Protein AF-B8A0R4-F1 (afdb_monomer_lite)

pLDDT: mean 91.67, std 6.96, range [47.5, 98.44]

Secondary structure (DSSP, 8-state):
---SPP---SPPTT-TT--------HHHHHHHHHTTTTSHHHHHHHHHHHHHHHHHHHHT-HHHHHHTT----HHHHHHHHHHHHHHHHHHHHTTHHHHHHHHHHHHHHHHHHHHHHHHHTT--SSHHHHHHHHHHHHHHHHHHHHHHTSTT--TTHHHHHH--

Sequence (164 aa):
MFLSKPCSLALPPDSPHRAVDPQFKGIRRFLLTLLLFYSKQSKSIRGANVVYDRITSQVDTPAIYDVFQLEKTFKTTFSLLVLHMWLVLRRLKEEGKDGVKFGQYIYEMYNHDVELRVSKAGVNLLLTKWMKELEKIFYGNIVKYDAAISPEAHQDDLVNVIWR

Foldseek 3Di:
DPPDDDDDPDADPPHPLDDDDDDDDDPVVVVCVVVCCVPPVVVLLVVLVSVLVVQLVVLVDCPVCVVVVNDPDLVSSLLSSLVSLLVQLVVLCVVPPVSNVSSVSNVVVVLVVNLVSCVVVVPPPPSVVVSVVSVCVSVVLSVQCCVCPDPPHDPCSNVVSSVD

Radius of gyration: 18.88 Å; chains: 1; bounding box: 37×48×59 Å

Organism: Zea mays (NCBI:txid4577)

Structure (mmCIF, N/CA/C/O backbone):
data_AF-B8A0R4-F1
#
_entry.id   AF-B8A0R4-F1
#
loop_
_atom_site.group_PDB
_atom_site.id
_atom_site.type_symbol
_atom_site.label_atom_id
_atom_site.label_alt_id
_atom_site.label_comp_id
_atom_site.label_asym_id
_atom_site.label_entity_id
_atom_site.label_seq_id
_atom_site.pdbx_PDB_ins_code
_atom_site.Cartn_x
_atom_site.Cartn_y
_atom_site.Cartn_z
_atom_site.occupancy
_atom_site.B_iso_or_equiv
_atom_site.auth_seq_id
_atom_site.auth_comp_id
_atom_site.auth_asym_id
_atom_site.auth_atom_id
_atom_site.pdbx_PDB_model_num
ATOM 1 N N . MET A 1 1 ? 4.876 -26.337 14.037 1.00 47.50 1 MET A N 1
ATOM 2 C CA . MET A 1 1 ? 6.291 -26.534 13.648 1.00 47.50 1 MET A CA 1
ATOM 3 C C . MET A 1 1 ? 6.338 -26.884 12.167 1.00 47.50 1 MET A C 1
ATOM 5 O O . MET A 1 1 ? 5.769 -27.896 11.779 1.00 47.50 1 MET A O 1
ATOM 9 N N . PHE A 1 2 ? 6.936 -26.027 11.339 1.00 53.78 2 PHE A N 1
ATOM 10 C CA . PHE A 1 2 ? 7.058 -26.228 9.891 1.00 53.78 2 PHE A CA 1
ATOM 11 C C . PHE A 1 2 ? 8.192 -27.226 9.602 1.00 53.78 2 PHE A C 1
ATOM 13 O O . PHE A 1 2 ? 9.348 -26.838 9.484 1.00 53.78 2 PHE A O 1
ATOM 20 N N . LEU A 1 3 ? 7.867 -28.522 9.551 1.00 78.62 3 LEU A N 1
ATOM 21 C CA . LEU A 1 3 ? 8.823 -29.619 9.302 1.00 78.62 3 LEU A CA 1
ATOM 22 C C . LEU A 1 3 ? 9.144 -29.832 7.809 1.00 78.62 3 LEU A C 1
ATOM 24 O O . LEU A 1 3 ? 9.894 -30.737 7.447 1.00 78.62 3 LEU A O 1
ATOM 28 N N . SER A 1 4 ? 8.571 -29.021 6.921 1.00 79.62 4 SER A N 1
ATOM 29 C CA . SER A 1 4 ? 8.878 -29.050 5.492 1.00 79.62 4 SER A CA 1
ATOM 30 C C . SER A 1 4 ? 10.275 -28.490 5.227 1.00 79.62 4 SER A C 1
ATOM 32 O O . SER A 1 4 ? 10.651 -27.465 5.797 1.00 79.62 4 SER A O 1
ATOM 34 N N . LYS A 1 5 ? 11.026 -29.118 4.309 1.00 79.38 5 LYS A N 1
ATOM 35 C CA . LYS A 1 5 ? 12.291 -28.556 3.812 1.00 79.38 5 LYS A CA 1
ATOM 36 C C . LYS A 1 5 ? 12.061 -27.117 3.322 1.00 79.38 5 LYS A C 1
ATOM 38 O O . LYS A 1 5 ? 11.031 -26.875 2.686 1.00 79.38 5 LYS A O 1
ATOM 43 N N . PRO A 1 6 ? 12.992 -26.182 3.585 1.00 77.19 6 PRO A N 1
ATOM 44 C CA . PRO A 1 6 ? 12.879 -24.824 3.073 1.00 77.19 6 PRO A CA 1
ATOM 45 C C . PRO A 1 6 ? 12.762 -24.886 1.550 1.00 77.19 6 PRO A C 1
ATOM 47 O O . PRO A 1 6 ? 13.622 -25.448 0.870 1.00 77.19 6 PRO A O 1
ATOM 50 N N . CYS A 1 7 ? 11.667 -24.352 1.022 1.00 76.50 7 CYS A N 1
ATOM 51 C CA . CYS A 1 7 ? 11.436 -24.229 -0.407 1.00 76.50 7 CYS A CA 1
ATOM 52 C C . CYS A 1 7 ? 11.424 -22.747 -0.777 1.00 76.50 7 CYS A C 1
ATOM 54 O O . CYS A 1 7 ? 11.092 -21.886 0.040 1.00 76.50 7 CYS A O 1
ATOM 56 N N . SER A 1 8 ? 11.843 -22.443 -2.003 1.00 78.81 8 SER A N 1
ATOM 57 C CA . SER A 1 8 ? 11.797 -21.071 -2.492 1.00 78.81 8 SER A CA 1
ATOM 58 C C . SER A 1 8 ? 10.346 -20.605 -2.567 1.00 78.81 8 SER A C 1
ATOM 60 O O . SER A 1 8 ? 9.512 -21.277 -3.166 1.00 78.81 8 SER A O 1
ATOM 62 N N . LEU A 1 9 ? 10.065 -19.427 -2.010 1.00 79.56 9 LEU A N 1
ATOM 63 C CA . LEU A 1 9 ? 8.785 -18.733 -2.186 1.00 79.56 9 LEU A CA 1
ATOM 64 C C . LEU A 1 9 ? 8.690 -18.032 -3.554 1.00 79.56 9 LEU A C 1
ATOM 66 O O . LEU A 1 9 ? 7.710 -17.344 -3.835 1.00 79.56 9 LEU A O 1
ATOM 70 N N . ALA A 1 10 ? 9.713 -18.170 -4.408 1.00 82.50 10 ALA A N 1
ATOM 71 C CA . ALA A 1 10 ? 9.668 -17.654 -5.765 1.00 82.50 10 ALA A CA 1
ATOM 72 C C . ALA A 1 10 ? 8.602 -18.398 -6.574 1.00 82.50 10 ALA A C 1
ATOM 74 O O . ALA A 1 10 ? 8.603 -19.625 -6.667 1.00 82.50 10 ALA A O 1
ATOM 75 N N . LEU A 1 11 ? 7.715 -17.632 -7.202 1.00 83.38 11 LEU A N 1
ATOM 76 C CA . LEU A 1 11 ? 6.677 -18.185 -8.057 1.00 83.38 11 LEU A CA 1
ATOM 77 C C . LEU A 1 11 ? 7.307 -18.896 -9.270 1.00 83.38 11 LEU A C 1
ATOM 79 O O . LEU A 1 11 ? 8.187 -18.318 -9.930 1.00 83.38 11 LEU A O 1
ATOM 83 N N . PRO A 1 12 ? 6.861 -20.121 -9.605 1.00 86.88 12 PRO A N 1
ATOM 84 C CA . PRO A 1 12 ? 7.383 -20.837 -10.760 1.00 86.88 12 PRO A CA 1
ATOM 85 C C . PRO A 1 12 ? 7.069 -20.084 -12.073 1.00 86.88 12 PRO A C 1
ATOM 87 O O . PRO A 1 12 ? 6.190 -19.215 -12.094 1.00 86.88 12 PRO A O 1
ATOM 90 N N . PRO A 1 13 ? 7.826 -20.315 -13.166 1.00 85.06 13 PRO A N 1
ATOM 91 C CA . PRO A 1 13 ? 7.679 -19.575 -14.430 1.00 85.06 13 PRO A CA 1
ATOM 92 C C . PRO A 1 13 ? 6.280 -19.588 -15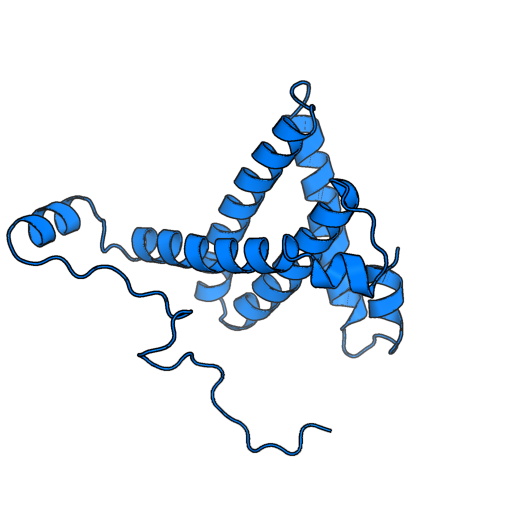.044 1.00 85.06 13 PRO A C 1
ATOM 94 O O . PRO A 1 13 ? 5.890 -18.616 -15.680 1.00 85.06 13 PRO A O 1
ATOM 97 N N . ASP A 1 14 ? 5.546 -20.665 -14.822 1.00 87.06 14 ASP A N 1
ATOM 98 C CA . ASP A 1 14 ? 4.186 -20.936 -15.275 1.00 87.06 14 ASP A CA 1
ATOM 99 C C . ASP A 1 14 ? 3.108 -20.509 -14.264 1.00 87.06 14 ASP A C 1
ATOM 101 O O . ASP A 1 14 ? 1.918 -20.672 -14.525 1.00 87.06 14 ASP A O 1
ATOM 105 N N . SER A 1 15 ? 3.492 -19.937 -13.116 1.00 86.31 15 SER A N 1
ATOM 106 C CA . SER A 1 15 ? 2.525 -19.503 -12.109 1.00 86.31 15 SER A CA 1
ATOM 107 C C . SER A 1 15 ? 1.607 -18.405 -12.657 1.00 86.31 15 SER A C 1
ATOM 109 O O . SER A 1 15 ? 2.108 -17.368 -13.103 1.00 86.31 15 SER A O 1
ATOM 111 N N . PRO A 1 16 ? 0.274 -18.526 -12.504 1.00 83.94 16 PRO A N 1
ATOM 112 C CA . PRO A 1 16 ? -0.662 -17.466 -12.891 1.00 83.94 16 PRO A CA 1
ATOM 113 C C . PRO A 1 16 ? -0.476 -16.186 -12.059 1.00 83.94 16 PRO A C 1
ATOM 115 O O . PRO A 1 16 ? -0.956 -15.112 -12.422 1.00 83.94 16 PRO A O 1
ATOM 118 N N . HIS A 1 17 ? 0.232 -16.280 -10.930 1.00 81.75 17 HIS A N 1
ATOM 119 C CA . HIS A 1 17 ? 0.527 -15.141 -10.072 1.00 81.75 17 HIS A CA 1
ATOM 120 C C . HIS A 1 17 ? 1.798 -14.391 -10.480 1.00 81.75 17 HIS A C 1
ATOM 122 O O . HIS A 1 17 ? 2.005 -13.264 -10.019 1.00 81.75 17 HIS A O 1
ATOM 128 N N . ARG A 1 18 ? 2.636 -14.979 -11.346 1.00 84.75 18 ARG A N 1
ATOM 129 C CA . ARG A 1 18 ? 3.892 -14.376 -11.791 1.00 84.75 18 ARG A CA 1
ATOM 130 C C . ARG A 1 18 ? 3.607 -13.236 -12.763 1.00 84.75 18 ARG A C 1
ATOM 132 O O . ARG A 1 18 ? 3.104 -13.445 -13.861 1.00 84.75 18 ARG A O 1
ATOM 139 N N . ALA A 1 19 ? 3.979 -12.021 -12.378 1.00 85.56 19 ALA A N 1
ATOM 140 C CA . ALA A 1 19 ? 3.939 -10.887 -13.288 1.00 85.56 19 ALA A CA 1
ATOM 141 C C . ALA A 1 19 ? 5.149 -10.905 -14.225 1.00 85.56 19 ALA A C 1
ATOM 143 O O . ALA A 1 19 ? 6.293 -11.060 -13.790 1.00 85.56 19 ALA A O 1
ATOM 144 N N . VAL A 1 20 ? 4.889 -10.731 -15.518 1.00 83.56 20 VAL A N 1
ATOM 145 C CA . VAL A 1 20 ? 5.917 -10.653 -16.555 1.00 83.56 20 VAL A CA 1
ATOM 146 C C . VAL A 1 20 ? 5.703 -9.368 -17.339 1.00 83.56 20 VAL A C 1
ATOM 148 O O . VAL A 1 20 ? 4.621 -9.122 -17.867 1.00 83.56 20 VAL A O 1
ATOM 151 N N . ASP A 1 21 ? 6.748 -8.547 -17.419 1.00 82.00 21 ASP A N 1
ATOM 152 C CA . ASP A 1 21 ? 6.722 -7.352 -18.254 1.00 82.00 21 ASP A CA 1
ATOM 153 C C . ASP A 1 21 ? 6.587 -7.745 -19.739 1.00 82.00 21 ASP A C 1
ATOM 155 O O . ASP A 1 21 ? 7.337 -8.605 -20.219 1.00 82.00 21 ASP A O 1
ATOM 159 N N . PRO A 1 22 ? 5.689 -7.100 -20.505 1.00 81.69 22 PRO A N 1
ATOM 160 C CA . PRO A 1 22 ? 5.505 -7.420 -21.913 1.00 81.69 22 PRO A CA 1
ATOM 161 C C . PRO A 1 22 ? 6.774 -7.119 -22.724 1.00 81.69 22 PRO A C 1
ATOM 163 O O . PRO A 1 22 ? 7.327 -6.012 -22.697 1.00 81.69 22 PRO A O 1
ATOM 166 N N . GLN A 1 23 ? 7.230 -8.110 -23.494 1.0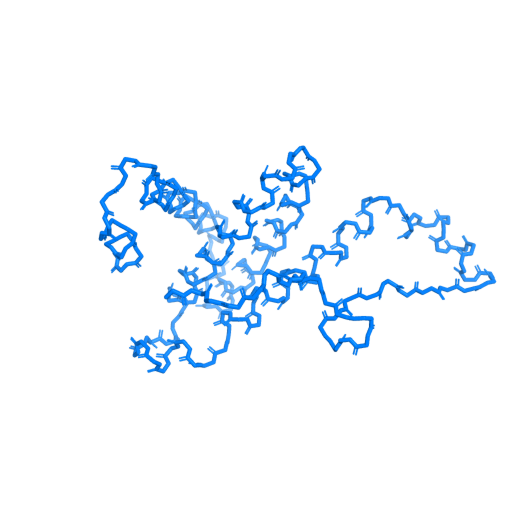0 84.19 23 GLN A N 1
ATOM 167 C CA . GLN A 1 23 ? 8.396 -7.983 -24.368 1.00 84.19 23 GLN A CA 1
ATOM 168 C C . GLN A 1 23 ? 7.976 -7.646 -25.802 1.00 84.19 23 GLN A C 1
ATOM 170 O O . GLN A 1 23 ? 7.671 -8.522 -26.611 1.00 84.19 23 GLN A O 1
ATOM 175 N N . PHE A 1 24 ? 7.983 -6.356 -26.137 1.00 89.44 24 PHE A N 1
ATOM 176 C CA . PHE A 1 24 ? 7.729 -5.887 -27.500 1.00 89.44 24 PHE A CA 1
ATOM 177 C C . PHE A 1 24 ? 8.971 -6.057 -28.396 1.00 89.44 24 PHE A C 1
ATOM 179 O O . PHE A 1 24 ? 10.105 -6.018 -27.917 1.00 89.44 24 PHE A O 1
ATOM 186 N N . LYS A 1 25 ? 8.769 -6.227 -29.712 1.00 92.62 25 LYS A N 1
ATOM 187 C CA . LYS A 1 25 ? 9.831 -6.378 -30.732 1.00 92.62 25 LYS A CA 1
ATOM 188 C C . LYS A 1 25 ? 9.710 -5.307 -31.831 1.00 92.62 25 LYS A C 1
ATOM 190 O O . LYS A 1 25 ? 8.676 -4.649 -31.949 1.00 92.62 25 LYS A O 1
ATOM 195 N N . GLY A 1 26 ? 10.771 -5.128 -32.623 1.00 93.75 26 GLY A N 1
ATOM 196 C CA . GLY A 1 26 ? 10.797 -4.227 -33.785 1.00 93.75 26 GLY A CA 1
ATOM 197 C C . GLY A 1 26 ? 10.620 -2.743 -33.439 1.00 93.75 26 GLY A C 1
ATOM 198 O O . GLY A 1 26 ? 11.044 -2.286 -32.376 1.00 93.75 26 GLY A O 1
ATOM 199 N N . ILE A 1 27 ? 9.956 -1.999 -34.329 1.00 94.38 27 ILE A N 1
ATOM 200 C CA . ILE A 1 27 ? 9.738 -0.543 -34.216 1.00 94.38 27 ILE A CA 1
ATOM 201 C C . ILE A 1 27 ? 9.025 -0.180 -32.906 1.00 94.38 27 ILE A C 1
ATOM 203 O O . ILE A 1 27 ? 9.386 0.793 -32.249 1.00 94.38 27 ILE A O 1
ATOM 207 N N . ARG A 1 28 ? 8.071 -1.004 -32.455 1.00 91.62 28 ARG A N 1
ATOM 208 C CA . ARG A 1 28 ? 7.357 -0.780 -31.188 1.00 91.62 28 ARG A CA 1
ATOM 209 C C . ARG A 1 28 ? 8.301 -0.785 -29.985 1.00 91.62 28 ARG A C 1
ATOM 211 O O . ARG A 1 28 ? 8.165 0.060 -29.106 1.00 91.62 28 ARG A O 1
ATOM 218 N N . ARG A 1 29 ? 9.279 -1.699 -29.949 1.00 91.94 29 ARG A N 1
ATOM 219 C CA . ARG A 1 29 ? 10.305 -1.723 -28.892 1.00 91.94 29 ARG A CA 1
ATOM 220 C C . ARG A 1 29 ? 11.166 -0.469 -28.933 1.00 91.94 29 ARG A C 1
ATOM 222 O O . ARG A 1 29 ? 11.459 0.082 -27.875 1.00 91.94 29 ARG A O 1
ATOM 229 N N . PHE A 1 30 ? 11.554 -0.032 -30.129 1.00 93.38 30 PHE A N 1
ATOM 230 C CA . PHE A 1 30 ? 12.348 1.180 -30.310 1.00 93.38 30 PHE A CA 1
ATOM 231 C C . PHE A 1 30 ? 11.604 2.413 -29.772 1.00 93.38 30 PHE A C 1
ATOM 233 O O . PHE A 1 30 ? 12.125 3.097 -28.894 1.00 93.38 30 PHE A O 1
ATOM 240 N N . LEU A 1 31 ? 10.349 2.618 -30.186 1.00 95.62 31 LEU A N 1
ATOM 241 C CA . LEU A 1 31 ? 9.512 3.729 -29.714 1.00 95.62 31 LEU A CA 1
ATOM 242 C C . LEU A 1 31 ? 9.293 3.694 -28.196 1.00 95.62 31 LEU A C 1
ATOM 244 O O . LEU A 1 31 ? 9.461 4.706 -27.524 1.00 95.62 31 LEU A O 1
ATOM 248 N N . LEU A 1 32 ? 8.975 2.528 -27.626 1.00 93.69 32 LEU A N 1
ATOM 249 C CA . LEU A 1 32 ? 8.788 2.392 -26.177 1.00 93.69 32 LEU A CA 1
ATOM 250 C C . LEU A 1 32 ? 10.081 2.635 -25.393 1.00 93.69 32 LEU A C 1
ATOM 252 O O . LEU A 1 32 ? 10.045 3.199 -24.303 1.00 93.69 32 LEU A O 1
ATOM 256 N N . THR A 1 33 ? 11.229 2.241 -25.945 1.00 91.44 33 THR A N 1
ATOM 257 C CA . THR A 1 33 ? 12.535 2.568 -25.357 1.00 91.44 33 THR A CA 1
ATOM 258 C C . THR A 1 33 ? 12.759 4.075 -25.324 1.00 91.44 33 THR A C 1
ATOM 260 O O . THR A 1 33 ? 13.151 4.589 -24.279 1.00 91.44 33 THR A O 1
ATOM 263 N N . LEU A 1 34 ? 12.455 4.780 -26.420 1.00 94.81 34 LEU A N 1
ATOM 264 C CA . LEU A 1 34 ? 12.571 6.239 -26.495 1.00 94.81 34 LEU A CA 1
ATOM 265 C C . LEU A 1 34 ? 11.649 6.940 -25.483 1.00 94.81 34 LEU A C 1
ATOM 267 O O . LEU A 1 34 ? 12.057 7.898 -24.837 1.00 94.81 34 LEU A O 1
ATOM 271 N N . LEU A 1 35 ? 10.441 6.407 -25.277 1.00 95.25 35 LEU A N 1
ATOM 272 C CA . LEU A 1 35 ? 9.473 6.881 -24.279 1.00 95.25 35 LEU A CA 1
ATOM 273 C C . LEU A 1 35 ? 9.767 6.392 -22.846 1.00 95.25 35 LEU A C 1
ATOM 275 O O . LEU A 1 35 ? 8.887 6.418 -21.989 1.00 95.25 35 LEU A O 1
ATOM 279 N N . LEU A 1 36 ? 10.985 5.909 -22.573 1.00 93.25 36 LEU A N 1
ATOM 280 C CA . LEU A 1 36 ? 11.452 5.467 -21.252 1.00 93.25 36 LEU A CA 1
ATOM 281 C C . LEU A 1 36 ? 10.665 4.303 -20.623 1.00 93.25 36 LEU A C 1
ATOM 283 O O . LEU A 1 36 ? 10.861 3.999 -19.445 1.00 93.25 36 LEU A O 1
ATOM 287 N N . PHE A 1 37 ? 9.860 3.568 -21.396 1.00 91.06 37 PHE A N 1
ATOM 288 C CA . PHE A 1 37 ? 9.047 2.443 -20.909 1.00 91.06 37 PHE A CA 1
ATOM 289 C C . PHE A 1 37 ? 9.874 1.373 -20.173 1.00 91.06 37 PHE A C 1
ATOM 291 O O . PHE A 1 37 ? 9.406 0.742 -19.219 1.00 91.06 37 PHE A O 1
ATOM 298 N N . TYR A 1 38 ? 11.119 1.168 -20.615 1.00 89.88 38 TYR A N 1
ATOM 299 C CA . TYR A 1 38 ? 12.052 0.185 -20.060 1.00 89.88 38 TYR A CA 1
ATOM 300 C C . TYR A 1 38 ? 13.007 0.752 -18.997 1.00 89.88 38 TYR A C 1
ATOM 302 O O . TYR A 1 38 ? 13.888 0.018 -18.538 1.00 89.88 38 TYR A O 1
ATOM 310 N N . SER A 1 39 ? 12.838 2.015 -18.593 1.00 92.25 39 SER A N 1
ATOM 311 C CA . SER A 1 39 ? 13.622 2.629 -17.517 1.00 92.25 39 SER A CA 1
ATOM 312 C C . SER A 1 39 ? 13.427 1.889 -16.184 1.00 92.25 39 SER A C 1
ATOM 314 O O . SER A 1 39 ? 12.396 1.245 -15.960 1.00 92.25 39 SER A O 1
ATOM 316 N N . LYS A 1 40 ? 14.411 1.989 -15.272 1.00 90.50 40 LYS A N 1
ATOM 317 C CA . LYS A 1 40 ? 14.314 1.391 -13.922 1.00 90.50 40 LYS A CA 1
ATOM 318 C C . LYS A 1 40 ? 13.053 1.890 -13.205 1.00 90.50 40 LYS A C 1
ATOM 320 O O . LYS A 1 40 ? 12.324 1.085 -12.646 1.00 90.50 40 LYS A O 1
ATOM 325 N N . GLN A 1 41 ? 12.760 3.188 -13.303 1.00 91.94 41 GLN A N 1
ATOM 326 C CA . GLN A 1 41 ? 11.582 3.804 -12.690 1.00 91.94 41 GLN A CA 1
ATOM 327 C C . GLN A 1 41 ? 10.269 3.260 -13.261 1.00 91.94 41 GLN A C 1
ATOM 329 O O . GLN A 1 41 ? 9.427 2.806 -12.494 1.00 91.94 41 GLN A O 1
ATOM 334 N N . SER A 1 42 ? 10.093 3.242 -14.587 1.00 92.88 42 SER A N 1
ATOM 335 C CA . SER A 1 42 ? 8.853 2.739 -15.196 1.00 92.88 42 SER A CA 1
ATOM 336 C C . SER A 1 42 ? 8.606 1.263 -14.873 1.00 92.88 42 SER A C 1
ATOM 338 O O . SER A 1 42 ? 7.466 0.873 -14.630 1.00 92.88 42 SER A O 1
ATOM 340 N N . LYS A 1 43 ? 9.668 0.447 -14.823 1.00 93.06 43 LYS A N 1
ATOM 341 C CA . LYS A 1 43 ? 9.589 -0.950 -14.369 1.00 93.06 43 LYS A CA 1
ATOM 342 C C . LYS A 1 43 ? 9.187 -1.052 -12.897 1.00 93.06 43 LYS A C 1
ATOM 344 O O . LYS A 1 43 ? 8.294 -1.827 -12.578 1.00 93.06 43 LYS A O 1
ATOM 349 N N . SER A 1 44 ? 9.803 -0.260 -12.017 1.00 93.75 44 SER A N 1
ATOM 350 C CA . SER A 1 44 ? 9.462 -0.236 -10.589 1.00 93.75 44 SER A CA 1
ATOM 351 C C . SER A 1 44 ? 8.017 0.188 -10.346 1.00 93.75 44 SER A C 1
ATOM 353 O O . SER A 1 44 ? 7.348 -0.450 -9.548 1.00 93.75 44 SER A O 1
ATOM 355 N N . ILE A 1 45 ? 7.502 1.185 -11.070 1.00 94.31 45 ILE A N 1
ATOM 356 C CA . ILE A 1 45 ? 6.092 1.587 -10.967 1.00 94.31 45 ILE A CA 1
ATOM 357 C C . ILE A 1 45 ? 5.182 0.423 -11.376 1.00 94.31 45 ILE A C 1
ATOM 359 O O . ILE A 1 45 ? 4.298 0.044 -10.622 1.00 94.31 45 ILE A O 1
ATOM 363 N N . ARG A 1 46 ? 5.418 -0.236 -12.518 1.00 94.19 46 ARG A N 1
ATOM 364 C CA . ARG A 1 46 ? 4.597 -1.402 -12.901 1.00 94.19 46 ARG A CA 1
ATOM 365 C C . ARG A 1 46 ? 4.684 -2.547 -11.892 1.00 94.19 46 ARG A C 1
ATOM 367 O O . ARG A 1 46 ? 3.666 -3.155 -11.582 1.00 94.19 46 ARG A O 1
ATOM 374 N N . GLY A 1 47 ? 5.876 -2.820 -11.365 1.00 94.38 47 GLY A N 1
ATOM 375 C CA . GLY A 1 47 ? 6.063 -3.817 -10.314 1.00 94.38 47 GLY A CA 1
ATOM 376 C C . GLY A 1 47 ? 5.301 -3.466 -9.036 1.00 94.38 47 GLY A C 1
ATOM 377 O O . GLY A 1 47 ? 4.679 -4.342 -8.443 1.00 94.38 47 GLY A O 1
ATOM 378 N N . ALA A 1 48 ? 5.303 -2.194 -8.637 1.00 96.12 48 ALA A N 1
ATOM 379 C CA . ALA A 1 48 ? 4.554 -1.720 -7.482 1.00 96.12 48 ALA A CA 1
ATOM 380 C C . ALA A 1 48 ? 3.041 -1.880 -7.690 1.00 96.12 48 ALA A C 1
ATOM 382 O O . ALA A 1 48 ? 2.383 -2.366 -6.776 1.00 96.12 48 ALA A O 1
ATOM 383 N N . ASN A 1 49 ? 2.519 -1.597 -8.896 1.00 95.31 49 ASN A N 1
ATOM 384 C CA . ASN A 1 49 ? 1.099 -1.810 -9.222 1.00 95.31 49 ASN A CA 1
ATOM 385 C C . ASN A 1 49 ? 0.722 -3.275 -9.018 1.00 95.31 49 ASN A C 1
ATOM 387 O O . ASN A 1 49 ? -0.237 -3.573 -8.324 1.00 95.31 49 ASN A O 1
ATOM 391 N N . VAL A 1 50 ? 1.535 -4.196 -9.545 1.00 94.75 50 VAL A N 1
ATOM 392 C CA . VAL A 1 50 ? 1.308 -5.634 -9.360 1.00 94.75 50 VAL A CA 1
ATOM 393 C C . VAL A 1 50 ? 1.268 -5.995 -7.878 1.00 94.75 50 VAL A C 1
ATOM 395 O O . VAL A 1 50 ? 0.378 -6.725 -7.459 1.00 94.75 50 VAL A O 1
ATOM 398 N N . VAL A 1 51 ? 2.229 -5.526 -7.077 1.00 95.56 51 VAL A N 1
ATOM 399 C CA . VAL A 1 51 ? 2.262 -5.841 -5.640 1.00 95.56 51 VAL A CA 1
ATOM 400 C C . VAL A 1 51 ? 1.042 -5.261 -4.930 1.00 95.56 51 VAL A C 1
ATOM 402 O O . VAL A 1 51 ? 0.414 -5.959 -4.136 1.00 95.56 51 VAL A O 1
ATOM 405 N N . TYR A 1 52 ? 0.680 -4.021 -5.242 1.00 97.38 52 TYR A N 1
ATOM 406 C CA . TYR A 1 52 ? -0.460 -3.357 -4.634 1.00 97.38 52 TYR A CA 1
ATOM 407 C C . TYR A 1 52 ? -1.796 -4.014 -5.015 1.00 97.38 52 TYR A C 1
ATOM 409 O O . TYR A 1 52 ? -2.617 -4.265 -4.138 1.00 97.38 52 TYR A O 1
ATOM 417 N N . ASP A 1 53 ? -1.968 -4.429 -6.271 1.00 95.25 53 ASP A N 1
ATOM 418 C CA . ASP A 1 53 ? -3.126 -5.210 -6.725 1.00 95.25 53 ASP A CA 1
ATOM 419 C C . ASP A 1 53 ? -3.249 -6.543 -5.970 1.00 95.25 53 ASP A C 1
ATOM 421 O O . ASP A 1 53 ? -4.347 -7.028 -5.691 1.00 95.25 53 ASP A O 1
ATOM 425 N N . ARG A 1 54 ? -2.120 -7.165 -5.602 1.00 93.75 54 ARG A N 1
ATOM 426 C CA . ARG A 1 54 ? -2.142 -8.372 -4.762 1.00 93.75 54 ARG A CA 1
ATOM 427 C C . ARG A 1 54 ? -2.564 -8.049 -3.334 1.00 93.75 54 ARG A C 1
ATOM 429 O O . ARG A 1 54 ? -3.367 -8.801 -2.785 1.00 93.75 54 ARG A O 1
ATOM 436 N N . ILE A 1 55 ? -2.080 -6.949 -2.758 1.00 95.81 55 ILE A N 1
ATOM 437 C CA . ILE A 1 55 ? -2.500 -6.483 -1.428 1.00 95.81 55 ILE A CA 1
ATOM 438 C C . ILE A 1 55 ? -4.014 -6.263 -1.402 1.00 95.81 55 ILE A C 1
ATOM 440 O O . ILE A 1 55 ? -4.699 -6.837 -0.558 1.00 95.81 55 ILE A O 1
ATOM 444 N N . THR A 1 56 ? -4.551 -5.497 -2.351 1.00 95.75 56 THR A N 1
ATOM 445 C CA . THR A 1 56 ? -5.990 -5.212 -2.415 1.00 95.75 56 THR A CA 1
ATOM 446 C C . THR A 1 56 ? -6.803 -6.473 -2.683 1.00 95.75 56 THR A C 1
ATOM 448 O O . THR A 1 56 ? -7.821 -6.669 -2.033 1.00 95.75 56 THR A O 1
ATOM 451 N N . SER A 1 57 ? -6.322 -7.398 -3.525 1.00 92.81 57 SER A N 1
ATOM 452 C CA . SER A 1 57 ? -7.007 -8.683 -3.731 1.00 92.81 57 SER A CA 1
ATOM 453 C C . SER A 1 57 ? -7.144 -9.506 -2.445 1.00 92.81 57 SER A C 1
ATOM 455 O O . SER A 1 57 ? -8.182 -10.129 -2.235 1.00 92.81 57 SER A O 1
ATOM 457 N N . GLN A 1 58 ? -6.135 -9.485 -1.564 1.00 91.69 58 GLN A N 1
ATOM 458 C CA . GLN A 1 58 ? -6.195 -10.167 -0.267 1.00 91.69 58 GLN A CA 1
ATOM 459 C C . GLN A 1 58 ? -7.145 -9.453 0.690 1.00 91.69 58 GLN A C 1
ATOM 461 O O . GLN A 1 58 ? -7.984 -10.094 1.315 1.00 91.69 58 GLN A O 1
ATOM 466 N N . VAL A 1 59 ? -7.057 -8.124 0.756 1.00 93.25 59 VAL A N 1
ATOM 467 C CA . VAL A 1 59 ? -7.940 -7.314 1.598 1.00 93.25 59 VAL A CA 1
ATOM 468 C C . VAL A 1 59 ? -9.398 -7.453 1.188 1.00 93.25 59 VAL A C 1
ATOM 470 O O . VAL A 1 59 ? -10.247 -7.581 2.054 1.00 93.25 59 VAL A O 1
ATOM 473 N N . ASP A 1 60 ? -9.708 -7.440 -0.106 1.00 89.44 60 ASP A N 1
ATOM 474 C CA . ASP A 1 60 ? -11.087 -7.461 -0.598 1.00 89.44 60 ASP A CA 1
ATOM 475 C C . ASP A 1 60 ? -11.676 -8.895 -0.643 1.00 89.44 60 ASP A C 1
ATOM 477 O O . ASP A 1 60 ? -12.861 -9.068 -0.959 1.00 89.44 60 ASP A O 1
ATOM 481 N N . THR A 1 61 ? -10.885 -9.922 -0.291 1.00 89.44 61 THR A N 1
ATOM 482 C CA . THR A 1 61 ? -11.323 -11.326 -0.231 1.00 89.44 61 THR A CA 1
ATOM 483 C C . THR A 1 61 ? -12.298 -11.557 0.939 1.00 89.44 61 THR A C 1
ATOM 485 O O . THR A 1 61 ? -11.954 -11.253 2.081 1.00 89.44 61 THR A O 1
ATOM 488 N N . PRO A 1 62 ? -13.486 -12.163 0.715 1.00 79.81 62 PRO A N 1
ATOM 489 C CA . PRO A 1 62 ? -14.501 -12.343 1.765 1.00 79.81 62 PRO A CA 1
ATOM 490 C C . PRO A 1 62 ? -14.057 -13.185 2.969 1.00 79.81 62 PRO A C 1
ATOM 492 O O . PRO A 1 62 ? -14.468 -12.910 4.091 1.00 79.81 62 PRO A O 1
ATOM 495 N N . ALA A 1 63 ? -13.169 -14.163 2.758 1.00 89.38 63 ALA A N 1
ATOM 496 C CA . ALA A 1 63 ? -12.832 -15.170 3.765 1.00 89.38 63 ALA A CA 1
ATOM 497 C C . ALA A 1 63 ? -12.348 -14.583 5.102 1.00 89.38 63 ALA A C 1
ATOM 499 O O . ALA A 1 63 ? -12.697 -15.109 6.155 1.00 89.38 63 ALA A O 1
ATOM 500 N N . ILE A 1 64 ? -11.573 -13.492 5.085 1.00 87.62 64 ILE A N 1
ATOM 501 C CA . ILE A 1 64 ? -11.088 -12.871 6.326 1.00 87.62 64 ILE A CA 1
ATOM 502 C C . ILE A 1 64 ? -12.221 -12.191 7.106 1.00 87.62 64 ILE A C 1
ATOM 504 O O . ILE A 1 64 ? -12.233 -12.235 8.332 1.00 87.62 64 ILE A O 1
ATOM 508 N N . TYR A 1 65 ? -13.202 -11.614 6.410 1.00 90.56 65 TYR A N 1
ATOM 509 C CA . TYR A 1 65 ? -14.367 -11.007 7.046 1.00 90.56 65 TYR A CA 1
ATOM 510 C C . TYR A 1 65 ? -15.272 -12.076 7.649 1.00 90.56 65 TYR A C 1
ATOM 512 O O . TYR A 1 65 ? -15.718 -11.921 8.781 1.00 90.56 65 TYR A O 1
ATOM 520 N N . ASP A 1 66 ? -15.480 -13.182 6.937 1.00 90.44 66 ASP A N 1
ATOM 521 C CA . ASP A 1 66 ? -16.355 -14.263 7.390 1.00 90.44 66 ASP A CA 1
ATOM 522 C C . ASP A 1 66 ? -15.761 -15.005 8.598 1.00 90.44 66 ASP A C 1
ATOM 524 O O . ASP A 1 66 ? -16.446 -15.221 9.597 1.00 90.44 66 ASP A O 1
ATOM 528 N N . VAL A 1 67 ? -14.468 -15.353 8.541 1.00 91.19 67 VAL A N 1
ATOM 529 C CA . VAL A 1 67 ? -13.778 -16.101 9.609 1.00 91.19 67 VAL A CA 1
ATOM 530 C C . VAL A 1 67 ? -13.704 -15.299 10.907 1.00 91.19 67 VAL A C 1
ATOM 532 O O . VAL A 1 67 ? -13.899 -15.859 11.983 1.00 91.19 67 VAL A O 1
ATOM 535 N N . PHE A 1 68 ? -13.438 -13.996 10.814 1.00 88.75 68 PHE A N 1
ATOM 536 C CA . PHE A 1 68 ? -13.311 -13.120 11.981 1.00 88.75 68 PHE A CA 1
ATOM 537 C C . PHE A 1 68 ? -14.594 -12.341 12.305 1.00 88.75 68 PHE A C 1
ATOM 539 O O . PHE A 1 68 ? -14.569 -11.485 13.186 1.00 88.75 68 PHE A O 1
ATOM 546 N N . GLN A 1 69 ? -15.703 -12.627 11.611 1.00 90.62 69 GLN A N 1
ATOM 547 C CA . GLN A 1 69 ? -16.992 -11.937 11.760 1.00 90.62 69 GLN A CA 1
ATOM 548 C C . GLN A 1 69 ? -16.875 -10.405 11.675 1.00 90.62 69 GLN A C 1
ATOM 550 O O . GLN A 1 69 ? -17.514 -9.662 12.420 1.00 90.62 69 GLN A O 1
ATOM 555 N N . LEU A 1 70 ? -16.029 -9.920 10.767 1.00 90.62 70 LEU A N 1
ATOM 556 C CA . LEU A 1 70 ? -15.793 -8.496 10.584 1.00 90.62 70 LEU A CA 1
ATOM 557 C C . LEU A 1 70 ? -16.859 -7.894 9.674 1.00 90.62 70 LEU A C 1
ATOM 559 O O . LEU A 1 70 ? -17.089 -8.359 8.559 1.00 90.62 70 LEU A O 1
ATOM 563 N N . GLU A 1 71 ? -17.449 -6.782 10.100 1.00 91.44 71 GLU A N 1
ATOM 564 C CA . GLU A 1 71 ? -18.339 -6.016 9.234 1.00 91.44 71 GLU A CA 1
ATOM 565 C C . GLU A 1 71 ? -17.546 -5.375 8.084 1.00 91.44 71 GLU A C 1
ATOM 567 O O . GLU A 1 71 ? -16.504 -4.738 8.299 1.00 91.44 71 GLU A O 1
ATOM 572 N N . LYS A 1 72 ? -18.052 -5.495 6.851 1.00 89.69 72 LYS A N 1
ATOM 573 C CA . LYS A 1 72 ? -17.428 -4.913 5.655 1.00 89.69 72 LYS A CA 1
ATOM 574 C C . LYS A 1 72 ? -17.694 -3.407 5.557 1.00 89.69 72 LYS A C 1
ATOM 576 O O . LYS A 1 72 ? -18.453 -2.936 4.716 1.00 89.69 72 LYS A O 1
ATOM 581 N N . THR A 1 73 ? -17.028 -2.645 6.419 1.00 91.81 73 THR A N 1
ATOM 582 C CA . THR A 1 73 ? -17.049 -1.176 6.427 1.00 91.81 73 THR A CA 1
ATOM 583 C C . THR A 1 73 ? -15.758 -0.594 5.846 1.00 91.81 73 THR A C 1
ATOM 585 O O . THR A 1 73 ? -14.743 -1.291 5.716 1.00 91.81 73 THR A O 1
ATOM 588 N N . PHE A 1 74 ? -15.759 0.710 5.537 1.00 91.88 74 PHE A N 1
ATOM 589 C CA . PHE A 1 74 ? -14.530 1.432 5.185 1.00 91.88 74 PHE A CA 1
ATOM 590 C C . PHE A 1 74 ? -13.471 1.294 6.284 1.00 91.88 74 PHE A C 1
ATOM 592 O O . PHE A 1 74 ? -12.322 0.999 5.978 1.00 91.88 74 PHE A O 1
ATOM 599 N N . LYS A 1 75 ? -13.864 1.439 7.559 1.00 91.06 75 LYS A N 1
ATOM 600 C CA . LYS A 1 75 ? -12.952 1.346 8.708 1.00 91.06 75 LYS A CA 1
ATOM 601 C C . LYS A 1 75 ? -12.251 -0.013 8.752 1.00 91.06 75 LYS A C 1
ATOM 603 O O . LYS A 1 75 ? -11.029 -0.053 8.805 1.00 91.06 75 LYS A O 1
ATOM 608 N N . THR A 1 76 ? -13.010 -1.107 8.682 1.00 92.56 76 THR A N 1
ATOM 609 C CA . THR A 1 76 ? -12.458 -2.471 8.706 1.00 92.56 76 THR A CA 1
ATOM 610 C C . THR A 1 76 ? -11.515 -2.710 7.5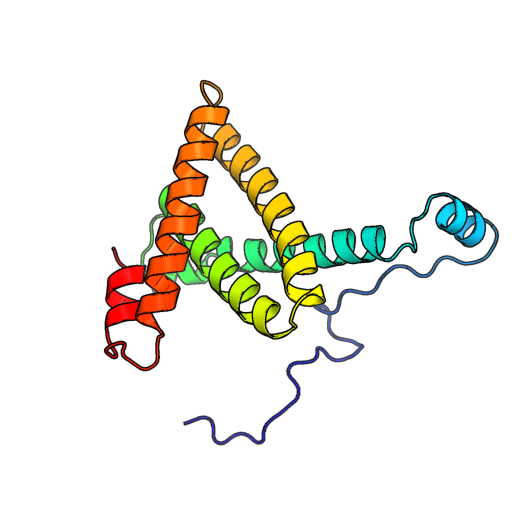30 1.00 92.56 76 THR A C 1
ATOM 612 O O . THR A 1 76 ? -10.400 -3.197 7.700 1.00 92.56 76 THR A O 1
ATOM 615 N N . THR A 1 77 ? -11.946 -2.323 6.328 1.00 94.25 77 THR A N 1
ATOM 616 C CA . THR A 1 77 ? -11.163 -2.494 5.098 1.00 94.25 77 THR A CA 1
ATOM 617 C C . THR A 1 77 ? -9.874 -1.674 5.141 1.00 94.25 77 THR A C 1
ATOM 619 O O . THR A 1 77 ? -8.814 -2.170 4.774 1.00 94.25 77 THR A O 1
ATOM 622 N N . PHE A 1 78 ? -9.942 -0.443 5.650 1.00 95.06 78 PHE A N 1
ATOM 623 C CA . PHE A 1 78 ? -8.778 0.408 5.861 1.00 95.06 78 PHE A CA 1
ATOM 624 C C . PHE A 1 78 ? -7.800 -0.224 6.857 1.00 95.06 78 PHE A C 1
ATOM 626 O O . PHE A 1 78 ? -6.624 -0.342 6.534 1.00 95.06 78 PHE A O 1
ATOM 633 N N . SER A 1 79 ? -8.264 -0.717 8.010 1.00 94.62 79 SER A N 1
ATOM 634 C CA . SER A 1 79 ? -7.398 -1.415 8.973 1.00 94.62 79 SER A CA 1
ATOM 635 C C . SER A 1 79 ? -6.686 -2.623 8.351 1.00 94.62 79 SER A C 1
ATOM 637 O O . SER A 1 79 ? -5.482 -2.795 8.546 1.00 94.62 79 SER A O 1
ATOM 639 N N . LEU A 1 80 ? -7.392 -3.424 7.544 1.00 95.00 80 LEU A N 1
ATOM 640 C CA . LEU A 1 80 ? -6.792 -4.548 6.819 1.00 95.00 80 LEU A CA 1
ATOM 641 C C . LEU A 1 80 ? -5.766 -4.091 5.770 1.00 95.00 80 LEU A C 1
ATOM 643 O O . LEU A 1 80 ? -4.717 -4.730 5.646 1.00 95.00 80 LEU A O 1
ATOM 647 N N . LEU A 1 81 ? -6.016 -2.987 5.053 1.00 96.75 81 LEU A N 1
ATOM 648 C CA . LEU A 1 81 ? -5.030 -2.387 4.143 1.00 96.75 81 LEU A CA 1
ATOM 649 C C . LEU A 1 81 ? -3.771 -1.958 4.891 1.00 96.75 81 LEU A C 1
ATOM 651 O O . LEU A 1 81 ? -2.673 -2.299 4.455 1.00 96.75 81 LEU A O 1
ATOM 655 N N . VAL A 1 82 ? -3.912 -1.249 6.016 1.00 97.50 82 VAL A N 1
ATOM 656 C CA . VAL A 1 82 ? -2.770 -0.803 6.829 1.00 97.50 82 VAL A CA 1
ATOM 657 C C . VAL A 1 82 ? -1.939 -2.001 7.290 1.00 97.50 82 VAL A C 1
ATOM 659 O O . VAL A 1 82 ? -0.715 -1.976 7.156 1.00 97.50 82 VAL A O 1
ATOM 662 N N . LEU A 1 83 ?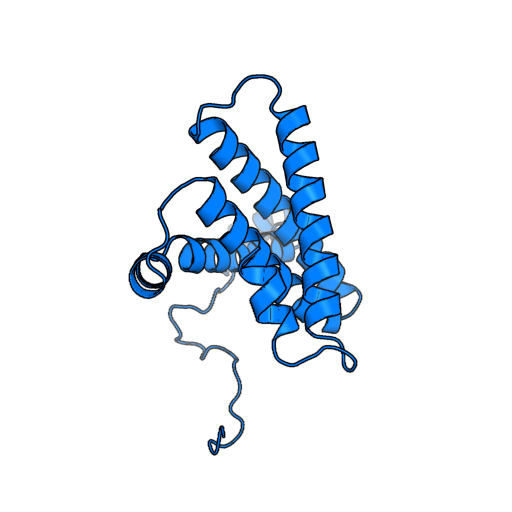 -2.585 -3.072 7.762 1.00 96.25 83 LEU A N 1
ATOM 663 C CA . LEU A 1 83 ? -1.904 -4.294 8.195 1.00 96.25 83 LEU A CA 1
ATOM 664 C C . LEU A 1 83 ? -1.092 -4.942 7.058 1.00 96.25 83 LEU A C 1
ATOM 666 O O . LEU A 1 83 ? 0.088 -5.247 7.236 1.00 96.25 83 LEU A O 1
ATOM 670 N N . HIS A 1 84 ? -1.688 -5.120 5.875 1.00 96.88 84 HIS A N 1
ATOM 671 C CA . HIS A 1 84 ? -0.992 -5.723 4.731 1.00 96.88 84 HIS A CA 1
ATOM 672 C C . HIS A 1 84 ? 0.132 -4.828 4.198 1.00 96.88 84 HIS A C 1
ATOM 674 O O . HIS A 1 84 ? 1.218 -5.319 3.881 1.00 96.88 84 HIS A O 1
ATOM 680 N N . MET A 1 85 ? -0.100 -3.515 4.133 1.00 98.19 85 MET A N 1
ATOM 681 C CA . MET A 1 85 ? 0.924 -2.543 3.754 1.00 98.19 85 MET A CA 1
ATOM 682 C C . MET A 1 85 ? 2.110 -2.583 4.715 1.00 98.19 85 MET A C 1
ATOM 684 O O . MET A 1 85 ? 3.250 -2.608 4.261 1.00 98.19 85 MET A O 1
ATOM 688 N N . TRP A 1 86 ? 1.865 -2.648 6.026 1.00 97.75 86 TRP A N 1
ATOM 689 C CA . TRP A 1 86 ? 2.924 -2.775 7.025 1.00 97.75 86 TRP A CA 1
ATOM 690 C C . TRP A 1 86 ? 3.775 -4.031 6.806 1.00 97.75 86 TRP A C 1
ATOM 692 O O . TRP A 1 86 ? 4.998 -3.917 6.706 1.00 97.75 86 TRP A O 1
ATOM 702 N N . LEU A 1 87 ? 3.153 -5.205 6.646 1.00 96.81 87 LEU A N 1
ATOM 703 C CA . LEU A 1 87 ? 3.870 -6.463 6.394 1.00 96.81 87 LEU A CA 1
ATOM 704 C C . LEU A 1 87 ? 4.774 -6.367 5.154 1.00 96.81 87 LEU A C 1
ATOM 706 O O . LEU A 1 87 ? 5.945 -6.757 5.195 1.00 96.81 87 LEU A O 1
ATOM 710 N N . VAL A 1 88 ? 4.246 -5.814 4.058 1.00 97.50 88 VAL A N 1
ATOM 711 C CA . VAL A 1 88 ? 4.976 -5.678 2.790 1.00 97.50 88 VAL A CA 1
ATOM 712 C C . VAL A 1 88 ? 6.109 -4.659 2.901 1.00 97.50 88 VAL A C 1
ATOM 714 O O . VAL A 1 88 ? 7.241 -4.965 2.524 1.00 97.50 88 VAL A O 1
ATOM 717 N N . LEU A 1 89 ? 5.846 -3.468 3.442 1.00 97.62 89 LEU A N 1
ATOM 718 C CA . LEU A 1 89 ? 6.857 -2.418 3.588 1.00 97.62 89 LEU A CA 1
ATOM 719 C C . LEU A 1 89 ? 7.976 -2.839 4.541 1.00 97.62 89 LEU A C 1
ATOM 721 O O . LEU A 1 89 ? 9.149 -2.610 4.242 1.00 97.62 89 LEU A O 1
ATOM 725 N N . ARG A 1 90 ? 7.635 -3.507 5.649 1.00 96.00 90 ARG A N 1
ATOM 726 C CA . ARG A 1 90 ? 8.622 -4.054 6.581 1.00 96.00 90 ARG A CA 1
ATOM 727 C C . ARG A 1 90 ? 9.513 -5.082 5.892 1.00 96.00 90 ARG A C 1
ATOM 729 O O . ARG A 1 90 ? 10.730 -4.972 5.975 1.00 96.00 90 ARG A O 1
ATOM 736 N N . ARG A 1 91 ? 8.938 -6.029 5.140 1.00 95.50 91 ARG A N 1
ATOM 737 C CA . ARG A 1 91 ? 9.728 -7.010 4.379 1.00 95.50 91 ARG A CA 1
ATOM 738 C C . ARG A 1 91 ? 10.620 -6.346 3.331 1.00 95.50 91 ARG A C 1
ATOM 740 O O . ARG A 1 91 ? 11.757 -6.775 3.165 1.00 95.50 91 ARG A O 1
ATOM 747 N N . LEU A 1 92 ? 10.129 -5.330 2.622 1.00 96.62 92 LEU A N 1
ATOM 748 C CA . LEU A 1 92 ? 10.911 -4.607 1.613 1.00 96.62 92 LEU A CA 1
ATOM 749 C C . LEU A 1 92 ? 12.062 -3.808 2.223 1.00 96.62 92 LEU A C 1
ATOM 751 O O . LEU A 1 92 ? 13.108 -3.687 1.595 1.00 96.62 92 LEU A O 1
ATOM 755 N N . LYS A 1 93 ? 11.906 -3.293 3.444 1.00 95.44 93 LYS A N 1
ATOM 756 C CA . LYS A 1 93 ? 12.971 -2.578 4.154 1.00 95.44 93 LYS A CA 1
ATOM 757 C C . LYS A 1 93 ? 14.225 -3.442 4.356 1.00 95.44 93 LYS A C 1
ATOM 759 O O . LYS A 1 93 ? 15.331 -2.910 4.283 1.00 95.44 93 LYS A O 1
ATOM 764 N N . GLU A 1 94 ? 14.062 -4.757 4.506 1.00 95.56 94 GLU A N 1
ATOM 765 C CA . GLU A 1 94 ? 15.171 -5.722 4.604 1.00 95.56 94 GLU A CA 1
ATOM 766 C C . GLU A 1 94 ? 15.996 -5.835 3.305 1.00 95.56 94 GLU A C 1
ATOM 768 O O . GLU A 1 94 ? 17.147 -6.257 3.337 1.00 95.56 94 GLU A O 1
ATOM 773 N N . GLU A 1 95 ? 15.460 -5.394 2.160 1.00 95.38 95 GLU A N 1
ATOM 774 C CA . GLU A 1 95 ? 16.190 -5.312 0.879 1.00 95.38 95 GLU A CA 1
ATOM 775 C C . GLU A 1 95 ? 17.007 -4.003 0.749 1.00 95.38 95 GLU A C 1
ATOM 777 O O . GLU A 1 95 ? 17.497 -3.641 -0.326 1.00 95.38 95 GLU A O 1
ATOM 782 N N . GLY A 1 96 ? 17.135 -3.235 1.835 1.00 96.69 96 GLY A N 1
ATOM 783 C CA . GLY A 1 96 ? 17.920 -2.006 1.892 1.00 96.69 96 GLY A CA 1
ATOM 784 C C . GLY A 1 96 ? 17.340 -0.862 1.053 1.00 96.69 96 GLY A C 1
ATOM 785 O O . GLY A 1 96 ? 16.128 -0.686 0.927 1.00 96.69 96 GLY A O 1
ATOM 786 N N . LYS A 1 97 ? 18.221 -0.026 0.485 1.00 96.56 97 LYS A N 1
ATOM 787 C CA . LYS A 1 97 ? 17.827 1.230 -0.190 1.00 96.56 97 LYS A CA 1
ATOM 788 C C . LYS A 1 97 ? 16.914 1.011 -1.399 1.00 96.56 97 LYS A C 1
ATOM 790 O O . LYS A 1 97 ? 16.003 1.807 -1.617 1.00 96.56 97 LYS A O 1
ATOM 795 N N . ASP A 1 98 ? 17.155 -0.041 -2.180 1.00 95.06 98 ASP A N 1
ATOM 796 C CA . ASP A 1 98 ? 16.318 -0.362 -3.341 1.00 95.06 98 ASP A CA 1
ATOM 797 C C . ASP A 1 98 ? 14.918 -0.822 -2.901 1.00 95.06 98 ASP A C 1
ATOM 799 O O . ASP A 1 98 ? 13.928 -0.398 -3.497 1.00 95.06 98 ASP A O 1
ATOM 803 N N . GLY A 1 99 ? 14.825 -1.605 -1.822 1.00 96.50 99 GLY A N 1
ATOM 804 C CA . GLY A 1 99 ? 13.554 -2.019 -1.228 1.00 96.50 99 GLY A CA 1
ATOM 805 C C . GLY A 1 99 ? 12.745 -0.858 -0.659 1.00 96.50 99 GLY A C 1
ATOM 806 O O . GLY A 1 99 ? 11.562 -0.732 -0.964 1.00 96.50 99 GLY A O 1
ATOM 807 N N . VAL A 1 100 ? 13.388 0.056 0.076 1.00 97.12 100 VAL A N 1
ATOM 808 C CA . VAL A 1 100 ? 12.752 1.292 0.571 1.00 97.12 100 VAL A CA 1
ATOM 809 C C . VAL A 1 100 ? 12.232 2.144 -0.589 1.00 97.12 100 VAL A C 1
ATOM 811 O O . VAL A 1 100 ? 11.088 2.597 -0.563 1.00 97.12 100 VAL A O 1
ATOM 814 N N . LYS A 1 101 ? 13.033 2.320 -1.649 1.00 97.25 101 LYS A N 1
ATOM 815 C CA . LYS A 1 101 ? 12.607 3.061 -2.844 1.00 97.25 101 LYS A CA 1
ATOM 816 C C . LYS A 1 101 ? 11.428 2.388 -3.549 1.00 97.25 101 LYS A C 1
ATOM 818 O O . LYS A 1 101 ? 10.534 3.074 -4.030 1.00 97.25 101 LYS A O 1
ATOM 823 N N . PHE A 1 102 ? 11.421 1.060 -3.632 1.00 97.81 102 PHE A N 1
ATOM 824 C CA . PHE A 1 102 ? 10.305 0.320 -4.213 1.00 97.81 102 PHE A CA 1
ATOM 825 C C . PHE A 1 102 ? 9.039 0.418 -3.350 1.00 97.81 102 PHE A C 1
ATOM 827 O O . PHE A 1 102 ? 7.956 0.641 -3.884 1.00 97.81 102 PHE A O 1
ATOM 834 N N . GLY A 1 103 ? 9.188 0.347 -2.025 1.00 97.88 103 GLY A N 1
ATOM 835 C CA . GLY A 1 103 ? 8.107 0.551 -1.062 1.00 97.88 103 GLY A CA 1
ATOM 836 C C . GLY A 1 103 ? 7.437 1.919 -1.195 1.00 97.88 103 GLY A C 1
ATOM 837 O O . GLY A 1 103 ? 6.217 2.000 -1.099 1.00 97.88 103 GLY A O 1
ATOM 838 N N . GLN A 1 104 ? 8.200 2.969 -1.516 1.00 97.69 104 GLN A N 1
ATOM 839 C CA . GLN A 1 104 ? 7.647 4.299 -1.788 1.00 97.69 104 GLN A CA 1
ATOM 840 C C . GLN A 1 104 ? 6.659 4.295 -2.969 1.00 97.69 104 GLN A C 1
ATOM 842 O O . GLN A 1 104 ? 5.586 4.879 -2.858 1.00 97.69 104 GLN A O 1
ATOM 847 N N . TYR A 1 105 ? 6.963 3.587 -4.065 1.00 98.06 105 TYR A N 1
ATOM 848 C CA . TYR A 1 105 ? 6.023 3.472 -5.190 1.00 98.06 105 TYR A CA 1
ATOM 849 C C . TYR A 1 105 ? 4.732 2.740 -4.796 1.00 98.06 105 TYR A C 1
ATOM 851 O O . TYR A 1 105 ? 3.655 3.116 -5.247 1.00 98.06 105 TYR A O 1
ATOM 859 N N . ILE A 1 106 ? 4.822 1.721 -3.934 1.00 98.44 106 ILE A N 1
ATOM 860 C CA . ILE A 1 106 ? 3.638 1.014 -3.417 1.00 98.44 106 ILE A CA 1
ATOM 861 C C . ILE A 1 106 ? 2.828 1.939 -2.498 1.00 98.44 106 ILE A C 1
ATOM 863 O O . ILE A 1 106 ? 1.605 1.968 -2.581 1.00 98.44 106 ILE A O 1
ATOM 867 N N . TYR A 1 107 ? 3.493 2.725 -1.647 1.00 98.00 107 TYR A N 1
ATOM 868 C CA . TYR A 1 107 ? 2.834 3.690 -0.763 1.00 98.00 107 TYR A CA 1
ATOM 869 C C . TYR A 1 107 ? 2.092 4.788 -1.540 1.00 98.00 107 TYR A C 1
ATOM 871 O O . TYR A 1 107 ? 0.986 5.170 -1.168 1.00 98.00 107 TYR A O 1
ATOM 879 N N . GLU A 1 108 ? 2.656 5.267 -2.649 1.00 97.31 108 GLU A N 1
ATOM 880 C CA . GLU A 1 108 ? 1.988 6.225 -3.541 1.00 97.31 108 GLU A CA 1
ATOM 881 C C . GLU A 1 108 ? 0.703 5.643 -4.149 1.00 97.31 108 GLU A C 1
ATOM 883 O O . GLU A 1 108 ? -0.330 6.313 -4.164 1.00 97.31 108 GLU A O 1
ATOM 888 N N . MET A 1 109 ? 0.735 4.379 -4.579 1.00 97.50 109 MET A N 1
ATOM 889 C CA . MET A 1 109 ? -0.448 3.672 -5.093 1.00 97.50 109 MET A CA 1
ATOM 890 C C . MET A 1 109 ? -1.502 3.454 -4.016 1.00 97.50 109 MET A C 1
ATOM 892 O O . MET A 1 109 ? -2.685 3.690 -4.254 1.00 97.50 109 MET A O 1
ATOM 896 N N . TYR A 1 110 ? -1.059 3.074 -2.819 1.00 98.19 110 TYR A N 1
ATOM 897 C CA . TYR A 1 110 ? -1.909 2.965 -1.644 1.00 98.19 110 TYR A CA 1
ATOM 898 C C . TYR A 1 110 ? -2.627 4.277 -1.327 1.00 98.19 110 TYR A C 1
ATOM 900 O O . TYR A 1 110 ? -3.840 4.272 -1.144 1.00 98.19 110 TYR A O 1
ATOM 908 N N . ASN A 1 111 ? -1.916 5.407 -1.307 1.00 97.19 111 ASN A N 1
ATOM 909 C CA . ASN A 1 111 ? -2.543 6.699 -1.030 1.00 97.19 111 ASN A CA 1
ATOM 910 C C . ASN A 1 111 ? -3.590 7.066 -2.078 1.00 97.19 111 ASN A C 1
ATOM 912 O O . ASN A 1 111 ? -4.658 7.557 -1.717 1.00 97.19 111 ASN A O 1
ATOM 916 N N . HIS A 1 112 ? -3.305 6.800 -3.355 1.00 96.50 112 HIS A N 1
ATOM 917 C CA . HIS A 1 112 ? -4.264 7.047 -4.423 1.00 96.50 112 HIS A CA 1
ATOM 918 C C . HIS A 1 112 ? -5.525 6.178 -4.280 1.00 96.50 112 HIS A C 1
ATOM 920 O O . HIS A 1 112 ? -6.638 6.686 -4.380 1.00 96.50 112 HIS A O 1
ATOM 926 N N . ASP A 1 113 ? -5.382 4.883 -3.991 1.00 97.31 113 ASP A N 1
ATOM 927 C CA . ASP A 1 113 ? -6.531 4.000 -3.755 1.00 97.31 113 ASP A CA 1
ATOM 928 C C . ASP A 1 113 ? -7.333 4.406 -2.512 1.00 97.31 113 ASP A C 1
ATOM 930 O O . ASP A 1 113 ? -8.560 4.481 -2.576 1.00 97.31 113 ASP A O 1
ATOM 934 N N . VAL A 1 114 ? -6.668 4.743 -1.403 1.00 96.75 114 VAL A N 1
ATOM 935 C CA . VAL A 1 114 ? -7.344 5.226 -0.191 1.00 96.75 114 VAL A CA 1
ATOM 936 C C . VAL A 1 114 ? -8.132 6.499 -0.482 1.00 96.75 114 VAL A C 1
ATOM 938 O O . VAL A 1 114 ? -9.290 6.589 -0.076 1.00 96.75 114 VAL A O 1
ATOM 941 N N . GLU A 1 115 ? -7.568 7.446 -1.233 1.00 95.75 115 GLU A N 1
ATOM 942 C CA . GLU A 1 115 ? -8.271 8.658 -1.663 1.00 95.75 115 GLU A CA 1
ATOM 943 C C . GLU A 1 115 ? -9.551 8.321 -2.450 1.00 95.75 115 GLU A C 1
ATOM 945 O O . GLU A 1 115 ? -10.634 8.830 -2.139 1.00 95.75 115 GLU A O 1
ATOM 950 N N . LEU A 1 116 ? -9.462 7.391 -3.410 1.00 95.00 116 LEU A N 1
ATOM 951 C CA . LEU A 1 116 ? -10.618 6.919 -4.177 1.00 95.00 116 LEU A CA 1
ATOM 952 C C . LEU A 1 116 ? -11.655 6.214 -3.292 1.00 95.00 116 LEU A C 1
ATOM 954 O O . LEU A 1 116 ? -12.858 6.410 -3.481 1.00 95.00 116 LEU A O 1
ATOM 958 N N . ARG A 1 117 ? -11.226 5.394 -2.325 1.00 94.25 117 ARG A N 1
ATOM 959 C CA . ARG A 1 117 ? -12.121 4.697 -1.385 1.00 94.25 117 ARG A CA 1
ATOM 960 C C . ARG A 1 117 ? -12.836 5.681 -0.457 1.00 94.25 117 ARG A C 1
ATOM 962 O O . ARG A 1 117 ? -14.032 5.517 -0.227 1.00 94.25 117 ARG A O 1
ATOM 969 N N . VAL A 1 118 ? -12.147 6.717 0.022 1.00 93.69 118 VAL A N 1
ATOM 970 C CA . VAL A 1 118 ? -12.726 7.794 0.846 1.00 93.69 118 VAL A CA 1
ATOM 971 C C . VAL A 1 118 ? -13.783 8.573 0.062 1.00 93.69 118 VAL A C 1
ATOM 973 O O . VAL A 1 118 ? -14.897 8.760 0.555 1.00 93.69 118 VAL A O 1
ATOM 976 N N . SER A 1 119 ? -13.478 8.955 -1.181 1.00 92.06 119 SER A N 1
ATOM 977 C CA . SER A 1 119 ? -14.446 9.631 -2.054 1.00 92.06 119 SER A CA 1
ATOM 978 C C . SER A 1 119 ? -15.679 8.756 -2.321 1.00 92.06 119 SER A C 1
ATOM 980 O O . SER A 1 119 ? -16.813 9.215 -2.166 1.00 92.06 119 SER A O 1
ATOM 982 N N . LYS A 1 120 ? -15.484 7.461 -2.614 1.00 91.06 120 LYS A N 1
ATOM 983 C CA . LYS A 1 120 ? -16.580 6.488 -2.795 1.00 91.06 120 LYS A CA 1
ATOM 984 C C . LYS A 1 120 ? -17.421 6.278 -1.534 1.00 91.06 120 LYS A C 1
ATOM 986 O O . LYS A 1 120 ? -18.612 6.014 -1.649 1.00 91.06 120 LYS A O 1
ATOM 991 N N . ALA A 1 121 ? -16.831 6.422 -0.348 1.00 88.38 121 ALA A N 1
ATOM 992 C CA . ALA A 1 121 ? -17.544 6.378 0.929 1.00 88.38 121 ALA A CA 1
ATOM 993 C C . ALA A 1 121 ? -18.359 7.660 1.220 1.00 88.38 121 ALA A C 1
ATOM 995 O O . ALA A 1 121 ? -18.938 7.787 2.297 1.00 88.38 121 ALA A O 1
ATOM 996 N N . GLY A 1 122 ? -18.421 8.607 0.274 1.00 86.06 122 GLY A N 1
ATOM 997 C CA . GLY A 1 122 ? -19.235 9.823 0.358 1.00 86.06 122 GLY A CA 1
ATOM 998 C C . GLY A 1 122 ? -18.495 11.045 0.902 1.00 86.06 122 GLY A C 1
ATOM 999 O O . GLY A 1 122 ? -19.088 12.117 1.032 1.00 86.06 122 GLY A O 1
ATOM 1000 N N . VAL A 1 123 ? -17.197 10.928 1.194 1.00 86.19 123 VAL A N 1
ATOM 1001 C CA . VAL A 1 123 ? -16.383 12.036 1.700 1.00 86.19 123 VAL A CA 1
ATOM 1002 C C . VAL A 1 123 ? -15.728 12.767 0.530 1.00 86.19 123 VAL A C 1
ATOM 1004 O O . VAL A 1 123 ? -14.619 12.452 0.113 1.00 86.19 123 VAL A O 1
ATOM 1007 N N . ASN A 1 124 ? -16.426 13.774 0.007 1.00 83.00 124 ASN A N 1
ATOM 1008 C CA . ASN A 1 124 ? -15.907 14.635 -1.066 1.00 83.0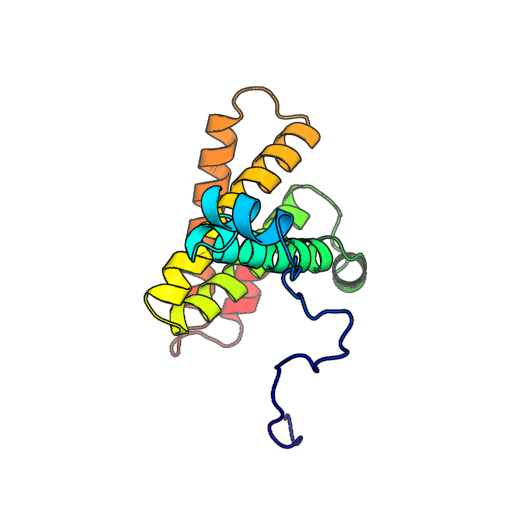0 124 ASN A CA 1
ATOM 1009 C C . ASN A 1 124 ? -15.461 16.018 -0.559 1.00 83.00 124 ASN A C 1
ATOM 1011 O O . ASN A 1 124 ? -14.647 16.688 -1.190 1.00 83.00 124 ASN A O 1
ATOM 1015 N N . LEU A 1 125 ? -15.958 16.444 0.606 1.00 85.81 125 LEU A N 1
ATOM 1016 C CA . LEU A 1 125 ? -15.533 17.676 1.268 1.00 85.81 125 LEU A CA 1
ATOM 1017 C C . LEU A 1 125 ? -14.372 17.393 2.222 1.00 85.81 125 LEU A C 1
ATOM 1019 O O . LEU A 1 125 ? -14.361 16.385 2.925 1.00 85.81 125 LEU A O 1
ATOM 1023 N N . LEU A 1 126 ? -13.415 18.322 2.287 1.00 89.50 126 LEU A N 1
ATOM 1024 C CA . LEU A 1 126 ? -12.251 18.236 3.177 1.00 89.50 126 LEU A CA 1
ATOM 1025 C C . LEU A 1 126 ? -11.405 16.965 2.971 1.00 89.50 126 LEU A C 1
ATOM 1027 O O . LEU A 1 126 ? -10.750 16.513 3.910 1.00 89.50 126 LEU A O 1
ATOM 1031 N N . LEU A 1 127 ? -11.377 16.410 1.754 1.00 91.12 127 LEU A N 1
ATOM 1032 C CA . LEU A 1 127 ? -10.637 15.188 1.417 1.00 91.12 127 LEU A CA 1
ATOM 1033 C C . LEU A 1 127 ? -9.177 15.253 1.883 1.00 91.12 127 LEU A C 1
ATOM 1035 O O . LEU A 1 127 ? -8.698 14.348 2.553 1.00 91.12 127 LEU A O 1
ATOM 1039 N N . THR A 1 128 ? -8.497 16.380 1.662 1.00 92.25 128 THR A N 1
ATOM 1040 C CA . THR A 1 128 ? -7.118 16.596 2.127 1.00 92.25 128 THR A CA 1
ATOM 1041 C C . THR A 1 128 ? -6.970 16.498 3.649 1.00 92.25 128 THR A C 1
ATOM 1043 O O . THR A 1 128 ? -5.955 16.007 4.138 1.00 92.25 128 THR A O 1
ATOM 1046 N N . LYS A 1 129 ? -7.961 16.965 4.422 1.00 94.31 129 LYS A N 1
ATOM 1047 C CA . LYS A 1 129 ? -7.948 16.844 5.889 1.00 94.31 129 LYS A CA 1
ATOM 1048 C C . LYS A 1 129 ? -8.104 15.380 6.293 1.00 94.31 129 LYS A C 1
ATOM 1050 O O . LYS A 1 129 ? -7.349 14.910 7.134 1.00 94.31 129 LYS A O 1
ATOM 1055 N N . TRP A 1 130 ? -9.037 14.668 5.666 1.00 93.06 130 TRP A N 1
ATOM 1056 C CA . TRP A 1 130 ? -9.250 13.244 5.912 1.00 93.06 130 TRP A CA 1
ATOM 1057 C C . TRP A 1 130 ? -8.030 12.401 5.552 1.00 93.06 130 TRP A C 1
ATOM 1059 O O . TRP A 1 130 ? -7.604 11.593 6.369 1.00 93.06 130 TRP A O 1
ATOM 1069 N N . MET A 1 131 ? -7.407 12.649 4.399 1.00 95.69 131 MET A N 1
ATOM 1070 C CA . MET A 1 131 ? -6.183 11.957 3.992 1.00 95.69 131 MET A CA 1
ATOM 1071 C C . MET A 1 131 ? -5.043 12.165 4.995 1.00 95.69 131 MET A C 1
ATOM 1073 O O . MET A 1 131 ? -4.371 11.203 5.347 1.00 95.69 131 MET A O 1
ATOM 1077 N N . LYS A 1 132 ? -4.879 13.378 5.545 1.00 96.62 132 LYS A N 1
ATOM 1078 C CA . LYS A 1 132 ? -3.898 13.639 6.615 1.00 96.62 132 LYS A CA 1
ATOM 1079 C C . LYS A 1 132 ? -4.191 12.861 7.898 1.00 96.62 132 LYS A C 1
ATOM 1081 O O . LYS A 1 132 ? -3.262 12.411 8.561 1.00 96.62 132 LYS A O 1
ATOM 1086 N N . GLU A 1 133 ? -5.458 12.717 8.280 1.00 96.31 133 GLU A N 1
ATOM 1087 C CA . GLU A 1 133 ? -5.820 11.910 9.452 1.00 96.31 133 GLU A CA 1
ATOM 1088 C C . GLU A 1 133 ? -5.581 10.414 9.202 1.00 96.31 133 GLU A C 1
ATOM 1090 O O . GLU A 1 133 ? -5.003 9.739 10.051 1.00 96.31 133 GLU A O 1
ATOM 1095 N N . LEU A 1 134 ? -5.934 9.902 8.021 1.00 96.94 134 LEU A N 1
ATOM 1096 C CA . LEU A 1 134 ? -5.665 8.512 7.640 1.00 96.94 134 LEU A CA 1
ATOM 1097 C C . LEU A 1 134 ? -4.162 8.215 7.578 1.00 96.94 134 LEU A C 1
ATOM 1099 O O . LEU A 1 134 ? -3.732 7.160 8.038 1.00 96.94 134 LEU A O 1
ATOM 1103 N N . GLU A 1 135 ? -3.350 9.156 7.097 1.00 97.44 135 GLU A N 1
ATOM 1104 C CA . GLU A 1 135 ? -1.888 9.053 7.105 1.00 97.44 135 GLU A CA 1
ATOM 1105 C C . GLU A 1 135 ? -1.323 8.968 8.533 1.00 97.44 135 GLU A C 1
ATOM 1107 O O . GLU A 1 135 ? -0.482 8.114 8.825 1.00 97.44 135 GLU A O 1
ATOM 1112 N N . LYS A 1 136 ? -1.824 9.787 9.469 1.00 98.00 136 LYS A N 1
ATOM 1113 C CA . LYS A 1 136 ? -1.441 9.681 10.888 1.00 98.00 136 LYS A CA 1
ATOM 1114 C C . LYS A 1 136 ? -1.811 8.320 11.473 1.00 98.00 136 LYS A C 1
ATOM 1116 O O . LYS A 1 136 ? -1.015 7.742 12.211 1.00 98.00 136 LYS A O 1
ATOM 1121 N N . ILE A 1 137 ? -3.000 7.804 11.148 1.00 97.06 137 ILE A N 1
ATOM 1122 C CA . ILE A 1 137 ? -3.438 6.474 11.593 1.00 97.06 137 ILE A CA 1
ATOM 1123 C C . ILE A 1 137 ? -2.523 5.395 11.006 1.00 97.06 137 ILE A C 1
ATOM 1125 O O . ILE A 1 137 ? -2.118 4.489 11.733 1.00 97.06 137 ILE A O 1
ATOM 1129 N N . PHE A 1 138 ? -2.160 5.499 9.728 1.00 97.94 138 PHE A N 1
ATOM 1130 C CA . PHE A 1 138 ? -1.257 4.568 9.055 1.00 97.94 138 PHE A CA 1
ATOM 1131 C C . PHE A 1 138 ? 0.103 4.486 9.760 1.00 97.94 138 PHE A C 1
ATOM 1133 O O . PHE A 1 138 ? 0.485 3.419 10.241 1.00 97.94 138 PHE A O 1
ATOM 1140 N N . TYR A 1 139 ? 0.806 5.614 9.909 1.00 97.00 139 TYR A N 1
ATOM 1141 C CA . TYR A 1 139 ? 2.121 5.623 10.561 1.00 97.00 139 TYR A CA 1
ATOM 1142 C C . TYR A 1 139 ? 2.045 5.287 12.051 1.00 97.00 139 TYR A C 1
ATOM 1144 O O . TYR A 1 139 ? 2.913 4.584 12.568 1.00 97.00 139 TYR A O 1
ATOM 1152 N N . GLY A 1 140 ? 0.990 5.734 12.739 1.00 97.25 140 GLY A N 1
ATOM 1153 C CA . GLY A 1 140 ? 0.752 5.383 14.135 1.00 97.25 140 GLY A CA 1
ATOM 1154 C C . GLY A 1 140 ? 0.594 3.875 14.339 1.00 97.25 140 GLY A C 1
ATOM 1155 O O . GLY A 1 140 ? 1.113 3.336 15.314 1.00 97.25 140 GLY A O 1
ATOM 1156 N N . ASN A 1 141 ? -0.073 3.180 13.415 1.00 97.06 141 ASN A N 1
ATOM 1157 C CA . ASN A 1 141 ? -0.194 1.725 13.455 1.00 97.06 141 ASN A CA 1
ATOM 1158 C C . ASN A 1 141 ? 1.114 1.020 13.099 1.00 97.06 141 ASN A C 1
ATOM 1160 O O . ASN A 1 141 ? 1.475 0.094 13.810 1.00 97.06 141 ASN A O 1
ATOM 1164 N N . ILE A 1 142 ? 1.868 1.488 12.096 1.00 96.00 142 ILE A N 1
ATOM 1165 C CA . ILE A 1 142 ? 3.189 0.916 11.771 1.00 96.00 142 ILE A CA 1
ATOM 1166 C C . ILE A 1 142 ? 4.098 0.893 13.000 1.00 96.00 142 ILE A C 1
ATOM 1168 O O . ILE A 1 142 ? 4.678 -0.144 13.304 1.00 96.00 142 ILE A O 1
ATOM 1172 N N . VAL A 1 143 ? 4.185 2.006 13.736 1.00 96.31 143 VAL A N 1
ATOM 1173 C CA . VAL A 1 143 ? 5.016 2.086 14.949 1.00 96.31 143 VAL A CA 1
ATOM 1174 C C . VAL A 1 143 ? 4.550 1.086 16.006 1.00 96.31 143 VAL A C 1
ATOM 1176 O O . VAL A 1 143 ? 5.376 0.401 16.607 1.00 96.31 143 VAL A O 1
ATOM 1179 N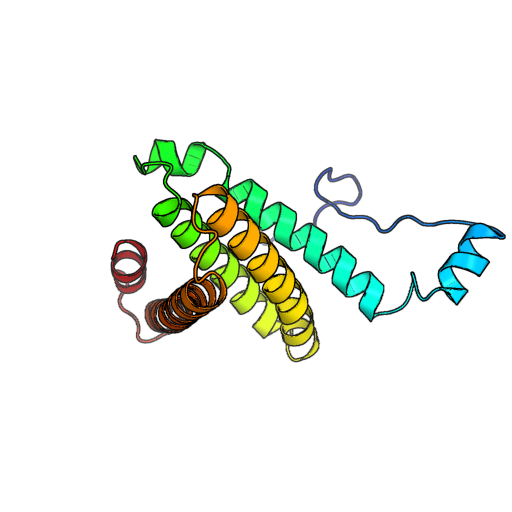 N . LYS A 1 144 ? 3.235 0.972 16.228 1.00 96.44 144 LYS A N 1
ATOM 1180 C CA . LYS A 1 144 ? 2.690 0.020 17.205 1.00 96.44 144 LYS A CA 1
ATOM 1181 C C . LYS A 1 144 ? 2.910 -1.430 16.776 1.00 96.44 144 LYS A C 1
ATOM 1183 O O . LYS A 1 144 ? 3.269 -2.244 17.617 1.00 96.44 144 LYS A O 1
ATOM 1188 N N . TYR A 1 145 ? 2.712 -1.752 15.499 1.00 96.75 145 TYR A N 1
ATOM 1189 C CA . TYR A 1 145 ? 2.930 -3.096 14.974 1.00 96.75 145 TYR A CA 1
ATOM 1190 C C . TYR A 1 145 ? 4.407 -3.483 15.042 1.00 96.75 145 TYR A C 1
ATOM 1192 O O . TYR A 1 145 ? 4.718 -4.581 15.486 1.00 96.75 145 TYR A O 1
ATOM 1200 N N . ASP A 1 146 ? 5.318 -2.576 14.674 1.00 95.12 146 ASP A N 1
ATOM 1201 C CA . ASP A 1 146 ? 6.761 -2.803 14.775 1.00 95.12 146 ASP A CA 1
ATOM 1202 C C . ASP A 1 146 ? 7.204 -3.049 16.222 1.00 95.12 146 ASP A C 1
ATOM 1204 O O . ASP A 1 146 ? 8.017 -3.944 16.455 1.00 95.12 146 ASP A O 1
ATOM 1208 N N . ALA A 1 147 ? 6.660 -2.291 17.180 1.00 95.56 147 ALA A N 1
ATOM 1209 C CA . ALA A 1 147 ? 6.915 -2.503 18.603 1.00 95.56 147 ALA A CA 1
ATOM 1210 C C . ALA A 1 147 ? 6.359 -3.849 19.089 1.00 95.56 147 ALA A C 1
ATOM 1212 O O . ALA A 1 147 ? 7.026 -4.550 19.836 1.00 95.56 147 ALA A O 1
ATOM 1213 N N . ALA A 1 148 ? 5.176 -4.242 18.618 1.00 95.62 148 ALA A N 1
ATOM 1214 C CA . ALA A 1 148 ? 4.500 -5.470 19.029 1.00 95.62 148 ALA A CA 1
ATOM 1215 C C . ALA A 1 148 ? 5.125 -6.767 18.481 1.00 95.62 148 ALA A C 1
ATOM 1217 O O . ALA A 1 148 ? 4.712 -7.857 18.871 1.00 95.62 148 ALA A O 1
ATOM 1218 N N . ILE A 1 149 ? 6.097 -6.666 17.569 1.00 93.69 149 ILE A N 1
ATOM 1219 C CA . ILE A 1 149 ? 6.887 -7.806 17.074 1.00 93.69 149 ILE A CA 1
ATOM 1220 C C . ILE A 1 149 ? 8.387 -7.635 17.327 1.00 93.69 149 ILE A C 1
ATOM 1222 O O . ILE A 1 149 ? 9.204 -8.302 16.682 1.00 93.69 149 ILE A O 1
ATOM 1226 N N . SER A 1 150 ? 8.771 -6.700 18.201 1.00 93.38 150 SER A N 1
ATOM 1227 C CA . SER A 1 150 ? 10.171 -6.540 18.581 1.00 93.38 150 SER A CA 1
ATOM 1228 C C . SER A 1 150 ? 10.638 -7.739 19.421 1.00 93.38 150 SER A C 1
ATOM 1230 O O . SER A 1 150 ? 9.811 -8.466 19.974 1.00 93.38 150 SER A O 1
ATOM 1232 N N . PRO A 1 151 ? 11.956 -7.979 19.533 1.00 90.81 151 PRO A N 1
ATOM 1233 C CA . PRO A 1 151 ? 12.486 -9.046 20.386 1.00 90.81 151 PRO A CA 1
ATOM 1234 C C . PRO A 1 151 ? 12.044 -8.951 21.855 1.00 90.81 151 PRO A C 1
ATOM 1236 O O . PRO A 1 151 ? 12.035 -9.955 22.560 1.00 90.81 151 PRO A O 1
ATOM 1239 N N . GLU A 1 152 ? 11.691 -7.749 22.309 1.00 91.31 152 GLU A N 1
ATOM 1240 C CA . GLU A 1 152 ? 11.242 -7.438 23.667 1.00 91.31 152 GLU A CA 1
ATOM 1241 C C . GLU A 1 152 ? 9.715 -7.532 23.841 1.00 91.31 152 GLU A C 1
ATOM 1243 O O . GLU A 1 152 ? 9.228 -7.372 24.959 1.00 91.31 152 GLU A O 1
ATOM 1248 N N . ALA A 1 153 ? 8.959 -7.771 22.764 1.00 92.00 153 ALA A N 1
ATOM 1249 C CA . ALA A 1 153 ? 7.503 -7.833 22.800 1.00 92.00 153 ALA A CA 1
ATOM 1250 C C . ALA A 1 153 ? 6.988 -9.115 23.470 1.00 92.00 153 ALA A C 1
ATOM 1252 O O . ALA A 1 153 ? 7.553 -10.204 23.320 1.00 92.00 153 ALA A O 1
ATOM 1253 N N . HIS A 1 154 ? 5.861 -9.003 24.171 1.00 91.00 154 HIS A N 1
ATOM 1254 C CA . HIS A 1 154 ? 5.134 -10.157 24.682 1.00 91.00 154 HIS A CA 1
ATOM 1255 C C . HIS A 1 154 ? 4.344 -10.846 23.563 1.00 91.00 154 HIS A C 1
ATOM 1257 O O . HIS A 1 154 ? 3.924 -10.223 22.589 1.00 91.00 154 HIS A O 1
ATOM 1263 N N . GLN A 1 155 ? 4.088 -12.147 23.731 1.00 86.62 155 GLN A N 1
ATOM 1264 C CA . GLN A 1 155 ? 3.407 -12.977 22.730 1.00 86.62 155 GLN A CA 1
ATOM 1265 C C . GLN A 1 155 ? 2.041 -12.412 22.291 1.00 86.62 155 GLN A C 1
ATOM 1267 O O . GLN A 1 155 ? 1.661 -12.565 21.130 1.00 86.62 155 GLN A O 1
ATOM 1272 N N . ASP A 1 156 ? 1.336 -11.724 23.191 1.00 92.38 156 ASP A N 1
ATOM 1273 C CA . ASP A 1 156 ? -0.003 -11.186 22.941 1.00 92.38 156 ASP A CA 1
ATOM 1274 C C . ASP A 1 156 ? -0.003 -9.726 22.462 1.00 92.38 156 ASP A C 1
ATOM 1276 O O . ASP A 1 156 ? -1.057 -9.202 22.099 1.00 92.38 156 ASP A O 1
ATOM 1280 N N . ASP A 1 157 ? 1.147 -9.046 22.415 1.00 93.06 157 ASP A N 1
ATOM 1281 C CA . ASP A 1 157 ? 1.202 -7.619 22.069 1.00 93.06 157 ASP A CA 1
ATOM 1282 C C . ASP A 1 157 ? 0.692 -7.362 20.651 1.00 93.06 157 ASP A C 1
ATOM 1284 O O . ASP A 1 157 ? -0.085 -6.431 20.425 1.00 93.06 157 ASP A O 1
ATOM 1288 N N . LEU A 1 158 ? 1.055 -8.222 19.693 1.00 91.81 158 LEU A N 1
ATOM 1289 C CA . LEU A 1 158 ? 0.583 -8.090 18.315 1.00 91.81 158 LEU A CA 1
ATOM 1290 C C . LEU A 1 158 ? -0.934 -8.268 18.228 1.00 91.81 158 LEU A C 1
ATOM 1292 O O . LEU A 1 158 ? -1.611 -7.487 17.561 1.00 91.81 158 LEU A O 1
ATOM 1296 N N . VAL A 1 159 ? -1.469 -9.260 18.940 1.00 91.31 159 VAL A N 1
ATOM 1297 C CA . VAL A 1 159 ? -2.912 -9.517 19.024 1.00 91.31 159 VAL A CA 1
ATOM 1298 C C . VAL A 1 159 ? -3.616 -8.286 19.599 1.00 91.31 159 VAL A C 1
ATOM 1300 O O . VAL A 1 159 ? -4.553 -7.767 18.995 1.00 91.31 159 VAL A O 1
ATOM 1303 N N . ASN A 1 160 ? -3.106 -7.744 20.703 1.00 92.19 160 ASN A N 1
ATOM 1304 C CA . ASN A 1 160 ? -3.669 -6.573 21.372 1.00 92.19 160 ASN A CA 1
ATOM 1305 C C . ASN A 1 160 ? -3.661 -5.312 20.501 1.00 92.19 160 ASN A C 1
ATOM 1307 O O . ASN A 1 160 ? -4.578 -4.497 20.588 1.00 92.19 160 ASN A O 1
ATOM 1311 N N . VAL A 1 161 ? -2.628 -5.118 19.679 1.00 93.69 161 VAL A N 1
ATOM 1312 C CA . VAL A 1 161 ? -2.530 -3.946 18.801 1.00 93.69 161 VAL A CA 1
ATOM 1313 C C . VAL A 1 161 ? -3.395 -4.101 17.548 1.00 93.69 161 VAL A C 1
ATOM 1315 O O . VAL A 1 161 ? -3.959 -3.107 17.099 1.00 93.69 161 VAL A O 1
ATOM 1318 N N . ILE A 1 162 ? -3.534 -5.310 16.994 1.00 90.06 162 ILE A N 1
ATOM 1319 C CA . ILE A 1 162 ? -4.382 -5.558 15.814 1.00 90.06 162 ILE A CA 1
ATOM 1320 C C . ILE A 1 162 ? -5.873 -5.417 16.151 1.00 90.06 162 ILE A C 1
ATOM 1322 O O . ILE A 1 162 ? -6.628 -4.893 15.335 1.00 90.06 162 ILE A O 1
ATOM 1326 N N . TRP A 1 163 ? -6.298 -5.862 17.337 1.00 85.50 163 TRP A N 1
ATOM 1327 C CA . TRP A 1 163 ? -7.711 -5.845 17.745 1.00 85.50 163 TRP A CA 1
ATOM 1328 C C . TRP A 1 163 ? -8.185 -4.536 18.393 1.00 85.50 163 TRP A C 1
ATOM 1330 O O . TRP A 1 163 ? -9.363 -4.423 18.735 1.00 85.50 163 TRP A O 1
ATOM 1340 N N . ARG A 1 164 ? -7.292 -3.559 18.579 1.00 75.06 164 ARG A N 1
ATOM 1341 C CA . ARG A 1 164 ? -7.608 -2.234 19.139 1.00 75.06 164 ARG A CA 1
ATOM 1342 C C . ARG A 1 164 ? -8.180 -1.277 18.097 1.00 75.06 164 ARG A C 1
ATOM 1344 O O . ARG A 1 164 ? -9.142 -0.556 18.448 1.00 75.06 164 ARG A O 1
#

InterPro domains:
  IPR007129 Ubiquinol-cytochrome c chaperone, CBP3 [PTHR12184] (1-164)
  IPR021150 Ubiquinol-cytochrome c chaperone [PF03981] (68-164)